Protein 8YKE (pdb70)

Sequence (154 aa):
SGSDADKYTTPETQPITTSEGKVPDPADGIKNKADLPDDGTKYTWTNPDQVAQDVKTPGSSHTETITVTYPDGSKDTVTTVTVNAPAPEGQNITTDQGKLPNPADAIKNKDQMPDDGTTYTWKQEPDVSSTPGDHTGVVEVHFPDGTTYEVTVDVHVDAV

B-factor: mean 13.15, std 8.14, range [2.28, 48.19]

Radius of gyration: 21.93 Å; Cα contacts (8 Å, |Δi|>4): 368; chains: 1; bounding box: 36×26×70 Å

Secondary structure (DSSP, 8-state):
---HHHH----B--EE--TT----GGGGBTTGGGSPTT-EEEESSHHHHHHHTTSSEEEEEEEEEE-TTS-EEEEEEEEEE----B--EEEETT-PPPGGGGBTTGGGSPTT-EEEEEE---TTS-EEEEEEEEEE-TTS-EEEEEEEEEEE--

Foldseek 3Di:
DPDQQVVDDFDFEAAEDFAQDDDQQVNGTDPPVRADPPWDKAFPDVVVSNVVLNDADWDKTWIWIAHPVGDIDIDIYTYGYHDFAFDEEEDEQPDFDQQVVGTDPPVRAPPPKGKDWPATWNSNDAAKTWTWIWIAHPVGDIDIYIYIYGYDYD

Structure (mmCIF, N/CA/C/O backbone):
data_8YKE
#
_entry.id   8YKE
#
_cell.length_a   76.085
_cell.length_b   76.085
_cell.length_c   51.839
_cell.angle_alpha   90.00
_cell.angle_beta   90.00
_cell.angle_gamma   90.00
#
_symmetry.space_group_name_H-M   'P 4 21 2'
#
loop_
_entity.id
_entity.type
_entity.pdbx_description
1 polymer 'YSIRK signal domain/LPXTG anchor domain surface protein'
2 non-polymer 2-AMINO-2-HYDROXYMETHYL-PROPANE-1,3-DIOL
3 water water
#
loop_
_atom_site.group_PDB
_atom_site.id
_atom_site.type_symbol
_atom_site.label_atom_id
_atom_site.label_alt_id
_atom_site.label_comp_id
_atom_site.label_asym_id
_atom_site.label_entity_id
_atom_site.label_seq_id
_atom_site.pdbx_PDB_ins_code
_atom_site.Cartn_x
_atom_site.Cartn_y
_atom_site.Cartn_z
_atom_site.occupancy
_atom_site.B_iso_or_equiv
_atom_site.auth_seq_id
_atom_site.auth_comp_id
_atom_site.auth_asym_id
_atom_site.auth_atom_id
_atom_site.pdbx_PDB_model_num
ATOM 1 N N . SER A 1 1 ? 29.388 39.803 75.136 1.00 41.50 1512 SER A N 1
ATOM 2 C CA . SER A 1 1 ? 28.619 39.718 76.372 1.00 38.45 1512 SER A CA 1
ATOM 3 C C . SER A 1 1 ? 28.952 38.452 77.156 1.00 38.41 1512 SER A C 1
ATOM 4 O O . SER A 1 1 ? 28.434 38.229 78.252 1.00 39.40 1512 SER A O 1
ATOM 6 N N . GLY A 1 2 ? 29.831 37.630 76.592 1.00 41.79 1513 GLY A N 1
ATOM 7 C CA . GLY A 1 2 ? 30.124 36.351 77.198 1.00 32.70 1513 GLY A CA 1
ATOM 8 C C . GLY A 1 2 ? 29.029 35.323 77.054 1.00 23.84 1513 GLY A C 1
ATOM 9 O O . GLY A 1 2 ? 29.124 34.253 77.661 1.00 24.45 1513 GLY A O 1
ATOM 10 N N . SER A 1 3 ? 27.991 35.610 76.271 1.00 15.96 1514 SER A N 1
ATOM 11 C CA . SER A 1 3 ? 26.919 34.648 76.085 1.00 11.22 1514 SER A CA 1
ATOM 12 C C . SER A 1 3 ? 27.309 33.563 75.075 1.00 11.28 1514 SER A C 1
ATOM 13 O O . SER A 1 3 ? 28.249 33.703 74.282 1.00 9.92 1514 SER A O 1
ATO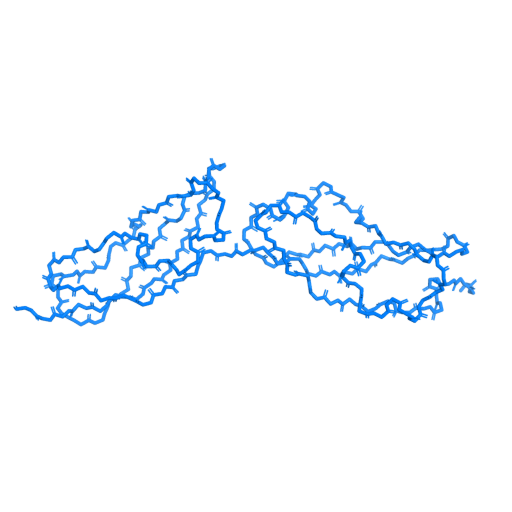M 16 N N . ASP A 1 4 ? 26.554 32.464 75.099 1.00 9.46 1515 ASP A N 1
ATOM 17 C CA . ASP A 1 4 ? 26.752 31.437 74.082 1.00 9.49 1515 ASP A CA 1
ATOM 18 C C . ASP A 1 4 ? 26.503 31.998 72.694 1.00 4.34 1515 ASP A C 1
ATOM 19 O O . ASP A 1 4 ? 27.247 31.696 71.755 1.00 7.77 1515 ASP A O 1
ATOM 24 N N . ALA A 1 5 ? 25.457 32.816 72.547 1.00 10.28 1516 ALA A N 1
ATOM 25 C CA . ALA A 1 5 ? 25.172 33.409 71.244 1.00 9.28 1516 ALA A CA 1
ATOM 26 C C . ALA A 1 5 ? 26.363 34.202 70.715 1.00 9.45 1516 ALA A C 1
ATOM 27 O O . ALA A 1 5 ? 26.601 34.219 69.504 1.00 15.67 1516 ALA A O 1
ATOM 29 N N . ASP A 1 6 ? 27.145 34.823 71.599 1.00 10.75 1517 ASP A N 1
ATOM 30 C CA . ASP A 1 6 ? 28.349 35.530 71.171 1.00 16.12 1517 ASP A CA 1
ATOM 31 C C . ASP A 1 6 ? 29.529 34.599 70.923 1.00 16.51 1517 ASP A C 1
ATOM 32 O O . ASP A 1 6 ? 30.450 34.970 70.193 1.00 22.69 1517 ASP A O 1
ATOM 37 N N . LYS A 1 7 ? 29.515 33.400 71.491 1.00 8.44 1518 LYS A N 1
ATOM 38 C CA . LYS A 1 7 ? 30.626 32.471 71.396 1.00 10.38 1518 LYS A CA 1
ATOM 39 C C . LYS A 1 7 ? 30.519 31.577 70.174 1.00 14.96 1518 LYS A C 1
ATOM 40 O O . LYS A 1 7 ? 31.526 31.285 69.529 1.00 18.04 1518 LYS A O 1
ATOM 46 N N . TYR A 1 8 ? 29.321 31.117 69.850 1.00 10.88 1519 TYR A N 1
ATOM 47 C CA . TYR A 1 8 ? 29.162 30.113 68.812 1.00 8.57 1519 TYR A CA 1
ATOM 48 C C . TYR A 1 8 ? 28.667 30.756 67.536 1.00 9.74 1519 TYR A C 1
ATOM 49 O O . TYR A 1 8 ? 28.039 31.816 67.561 1.00 10.86 1519 TYR A O 1
ATOM 58 N N . THR A 1 9 ? 28.966 30.109 66.414 1.00 11.51 1520 THR A N 1
ATOM 59 C CA A THR A 1 9 ? 28.553 30.582 65.098 0.69 15.15 1520 THR A CA 1
ATOM 60 C CA B THR A 1 9 ? 28.553 30.581 65.095 0.31 15.12 1520 THR A CA 1
ATOM 61 C C . THR A 1 9 ? 27.836 29.438 64.393 1.00 10.89 1520 THR A C 1
ATOM 62 O O . THR A 1 9 ? 28.474 28.609 63.726 1.00 11.90 1520 THR A O 1
ATOM 69 N N . PRO A 1 10 ? 26.515 29.340 64.548 1.00 14.30 1521 PRO A N 1
ATOM 70 C CA . PRO A 1 10 ? 25.753 28.354 63.771 1.00 8.01 1521 PRO A CA 1
ATOM 71 C C . PRO A 1 10 ? 25.876 28.656 62.287 1.00 10.81 1521 PRO A C 1
ATOM 72 O O . PRO A 1 10 ? 25.768 29.806 61.853 1.00 11.87 1521 PRO A O 1
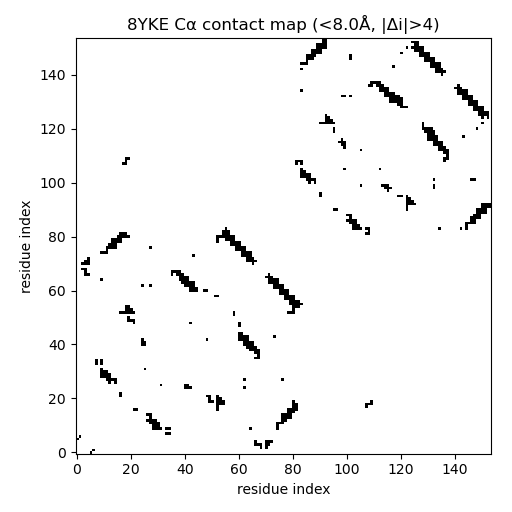ATOM 76 N N . GLU A 1 11 ? 26.135 27.618 61.514 1.00 8.69 1522 GLU A N 1
ATOM 77 C CA . GLU A 1 11 ? 26.228 27.731 60.064 1.00 7.17 1522 GLU A CA 1
ATOM 78 C C . GLU A 1 11 ? 24.983 27.092 59.489 1.00 9.25 1522 GLU A C 1
ATOM 79 O O . GLU A 1 11 ? 24.588 26.005 59.917 1.00 8.40 1522 GLU A O 1
ATOM 85 N N . THR A 1 12 ? 24.359 27.753 58.534 1.00 10.70 1523 THR A N 1
ATOM 86 C CA . THR A 1 12 ? 23.171 27.157 57.955 1.00 11.37 1523 THR A CA 1
ATOM 87 C C . THR A 1 12 ? 23.502 26.410 56.675 1.00 12.59 1523 THR A C 1
ATOM 88 O O . THR A 1 12 ? 24.557 26.590 56.059 1.00 10.33 1523 THR A O 1
ATOM 92 N N . GLN A 1 13 ? 22.553 25.587 56.262 1.00 9.23 1524 GLN A N 1
ATOM 93 C CA . GLN A 1 13 ? 22.654 24.975 54.969 1.00 12.64 1524 GLN A CA 1
ATOM 94 C C . GLN A 1 13 ? 21.246 24.894 54.405 1.00 8.13 1524 GLN A C 1
ATOM 95 O O . GLN A 1 13 ? 20.279 24.723 55.162 1.00 6.73 1524 GLN A O 1
ATOM 101 N N . PRO A 1 14 ? 21.102 25.046 53.101 1.00 9.33 1525 PRO A N 1
ATOM 102 C CA . PRO A 1 14 ? 19.770 25.039 52.493 1.00 8.74 1525 PRO A CA 1
ATOM 103 C C . PRO A 1 14 ? 18.990 23.782 52.827 1.00 10.43 1525 PRO A C 1
ATOM 104 O O . PRO A 1 14 ? 19.533 22.673 52.857 1.00 11.36 1525 PRO A O 1
ATOM 108 N N . ILE A 1 15 ? 17.698 23.964 53.071 1.00 7.13 1526 ILE A N 1
ATOM 109 C CA . ILE A 1 15 ? 16.794 22.861 53.361 1.00 5.79 1526 ILE A CA 1
ATOM 110 C C . ILE A 1 15 ? 15.975 22.608 52.115 1.00 12.56 1526 ILE A C 1
ATOM 111 O O . ILE A 1 15 ? 15.416 23.547 51.540 1.00 10.44 1526 ILE A O 1
ATOM 116 N N . THR A 1 16 ? 15.874 21.354 51.711 1.00 8.71 1527 THR A N 1
ATOM 117 C CA . THR A 1 16 ? 14.993 20.987 50.614 1.00 7.51 1527 THR A CA 1
ATOM 118 C C . THR A 1 16 ? 13.791 20.280 51.216 1.00 8.71 1527 THR A C 1
ATOM 119 O O . THR A 1 16 ? 13.951 19.292 51.937 1.00 7.70 1527 THR A O 1
ATOM 123 N N . THR A 1 17 ? 12.602 20.803 50.958 1.00 6.75 1528 THR A N 1
ATOM 124 C CA . THR A 1 17 ? 11.407 20.176 51.489 1.00 5.99 1528 THR A CA 1
ATOM 125 C C . THR A 1 17 ? 10.507 19.701 50.363 1.00 8.86 1528 THR A C 1
ATOM 126 O O . THR A 1 17 ? 10.707 20.018 49.191 1.00 7.67 1528 THR A O 1
ATOM 130 N N . SER A 1 18 ? 9.547 18.880 50.735 1.00 10.71 1529 SER A N 1
ATOM 131 C CA . SER A 1 18 ? 8.543 18.406 49.800 1.00 10.30 1529 SER A CA 1
ATOM 132 C C . SER A 1 18 ? 7.336 19.323 49.895 1.00 26.16 1529 SER A C 1
ATOM 133 O O . SER A 1 18 ? 7.242 20.170 50.788 1.00 23.47 1529 SER A O 1
ATOM 136 N N . GLU A 1 19 ? 6.400 19.135 48.965 1.00 23.92 1530 GLU A N 1
ATOM 137 C CA . GLU A 1 19 ? 5.205 19.962 48.880 1.00 32.39 1530 GLU A CA 1
ATOM 138 C C . GLU A 1 19 ? 4.576 20.167 50.260 1.00 16.65 1530 GLU A C 1
ATOM 139 O O . GLU A 1 19 ? 4.134 19.215 50.910 1.00 16.45 1530 GLU A O 1
ATOM 145 N N . GLY A 1 20 ? 4.587 21.414 50.727 1.00 20.64 1531 GLY A N 1
ATOM 146 C CA . GLY A 1 20 ? 3.794 21.812 51.864 1.00 18.75 1531 GLY A CA 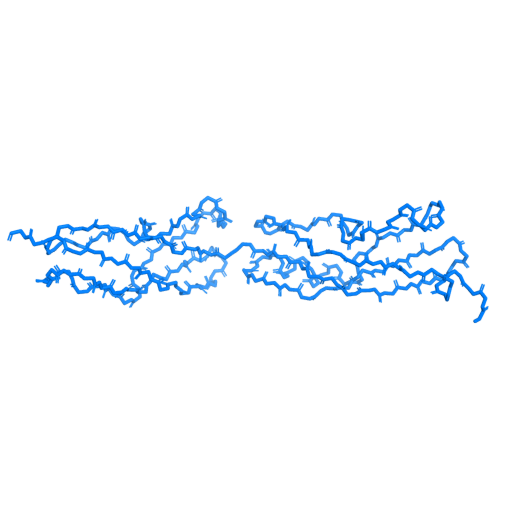1
ATOM 147 C C . GLY A 1 20 ? 4.274 21.344 53.216 1.00 9.32 1531 GLY A C 1
ATOM 148 O O . GLY A 1 20 ? 3.622 21.641 54.212 1.00 14.69 1531 GLY A O 1
ATOM 149 N N . LYS A 1 21 ? 5.408 20.662 53.305 1.00 11.20 1532 LYS A N 1
ATOM 150 C CA . LYS A 1 21 ? 5.861 20.084 54.565 1.00 10.27 1532 LYS A CA 1
ATOM 151 C C . LYS A 1 21 ? 6.946 20.955 55.204 1.00 11.75 1532 LYS A C 1
ATOM 152 O O . LYS A 1 21 ? 7.942 21.289 54.559 1.00 8.80 1532 LYS A O 1
ATOM 158 N N . VAL A 1 22 ? 6.761 21.316 56.471 1.00 9.60 1533 VAL A N 1
ATOM 159 C CA . VAL A 1 22 ? 7.791 22.058 57.205 1.00 8.65 1533 VAL A CA 1
ATOM 160 C C . VAL A 1 22 ? 8.703 21.056 57.893 1.00 8.53 1533 VAL A C 1
ATOM 161 O O . VAL A 1 22 ? 8.222 20.188 58.631 1.00 10.85 1533 VAL A O 1
ATOM 165 N N . PRO A 1 23 ? 10.004 21.145 57.689 1.00 6.55 1534 PRO A N 1
ATOM 166 C CA . PRO A 1 23 ? 10.919 20.189 58.315 1.00 7.22 1534 PRO A CA 1
ATOM 167 C C . PRO A 1 23 ? 11.352 20.641 59.699 1.00 7.37 1534 PRO A C 1
ATOM 168 O O . PRO A 1 23 ? 11.011 21.745 60.124 1.00 8.02 1534 PRO A O 1
ATOM 172 N N . ASP A 1 24 ? 12.120 19.808 60.379 1.00 6.48 1535 ASP A N 1
ATOM 173 C CA . ASP A 1 24 ? 12.792 20.193 61.611 1.00 8.15 1535 ASP A CA 1
ATOM 174 C C . ASP A 1 24 ? 13.788 21.304 61.294 1.00 5.60 1535 ASP A C 1
ATOM 175 O O . ASP A 1 24 ? 14.636 21.129 60.403 1.00 5.26 1535 ASP A O 1
ATOM 180 N N . PRO A 1 25 ? 13.697 22.458 61.951 1.00 7.26 1536 PRO A N 1
ATOM 181 C CA . PRO A 1 25 ? 14.661 23.534 61.684 1.00 4.09 1536 PRO A CA 1
ATOM 182 C C . PRO A 1 25 ? 16.087 23.128 61.958 1.00 5.24 1536 PRO A C 1
ATOM 183 O O . PRO A 1 25 ? 17.012 23.694 61.362 1.00 5.87 1536 PRO A O 1
ATOM 187 N N . ALA A 1 26 ? 16.296 22.157 62.844 1.00 3.93 1537 ALA A N 1
ATOM 188 C CA . ALA A 1 26 ? 17.642 21.632 63.066 1.00 5.33 1537 ALA A CA 1
ATOM 189 C C . ALA A 1 26 ? 18.288 21.168 61.769 1.00 6.84 1537 ALA A C 1
ATOM 190 O O . ALA A 1 26 ? 19.518 21.217 61.631 1.00 5.89 1537 ALA A O 1
ATOM 192 N N . ASP A 1 27 ? 17.474 20.731 60.811 1.00 7.54 1538 ASP A N 1
ATOM 193 C CA . ASP A 1 27 ? 17.972 20.344 59.491 1.00 5.90 1538 ASP A CA 1
ATOM 194 C C . ASP A 1 27 ? 18.668 21.489 58.781 1.00 8.62 1538 ASP A C 1
ATOM 195 O O . ASP A 1 27 ? 19.453 21.242 57.862 1.00 11.10 1538 ASP A O 1
ATOM 200 N N . GLY A 1 28 ? 18.374 22.724 59.155 1.00 7.86 1539 GLY A N 1
ATOM 201 C CA . GLY A 1 28 ? 18.970 23.874 58.526 1.00 4.27 1539 GLY A CA 1
ATOM 202 C C . GLY A 1 28 ? 20.302 24.280 59.097 1.00 5.60 1539 GLY A C 1
ATOM 203 O O . GLY A 1 28 ? 20.928 25.208 58.587 1.00 7.51 1539 GLY A O 1
ATOM 204 N N . ILE A 1 29 ? 20.750 23.621 60.158 1.00 2.28 1540 ILE A N 1
ATOM 205 C CA . ILE A 1 29 ? 21.980 23.989 60.843 1.00 3.41 1540 ILE A CA 1
ATOM 206 C C . ILE A 1 29 ? 23.019 22.947 60.483 1.00 7.34 1540 ILE A C 1
ATOM 207 O O . ILE A 1 29 ? 22.865 21.766 60.822 1.00 4.77 1540 ILE A O 1
ATOM 212 N N . LYS A 1 30 ? 24.097 23.405 59.843 1.00 4.04 1541 LYS A N 1
ATOM 213 C CA . LYS A 1 30 ? 25.135 22.513 59.352 1.00 6.23 1541 LYS A CA 1
ATOM 214 C C . LYS A 1 30 ? 26.009 21.986 60.484 1.00 7.06 1541 LYS A C 1
ATOM 215 O O . LYS A 1 30 ? 26.418 20.828 60.453 1.00 9.25 1541 LYS A O 1
ATOM 221 N N . ASN A 1 31 ? 26.303 22.817 61.493 1.00 8.53 1542 ASN A N 1
ATOM 222 C CA . ASN A 1 31 ? 27.305 22.465 62.494 1.00 7.61 1542 ASN A CA 1
ATOM 223 C C . ASN A 1 31 ? 26.720 22.288 63.894 1.00 5.10 1542 ASN A C 1
ATOM 224 O O . ASN A 1 31 ? 27.291 22.785 64.868 1.00 8.26 1542 ASN A O 1
ATOM 229 N N . LYS A 1 32 ? 25.599 21.564 64.014 1.00 4.51 1543 LYS A N 1
ATOM 230 C CA . LYS A 1 32 ? 24.995 21.368 65.332 1.00 7.07 1543 LYS A CA 1
ATOM 231 C C . LYS A 1 32 ? 25.985 20.772 66.322 1.00 6.94 1543 LYS A C 1
ATOM 232 O O . LYS A 1 32 ? 25.960 21.111 67.509 1.00 5.16 1543 LYS A O 1
ATOM 238 N N . ALA A 1 33 ? 26.860 19.882 65.863 1.00 10.51 1544 ALA A N 1
ATOM 239 C CA . ALA A 1 33 ? 27.790 19.261 66.801 1.00 8.06 1544 ALA A CA 1
ATOM 240 C C . ALA A 1 33 ? 28.751 20.276 67.399 1.00 7.18 1544 ALA A C 1
ATOM 241 O O . ALA A 1 33 ? 29.360 19.994 68.429 1.00 6.59 1544 ALA A O 1
ATOM 243 N N . ASP A 1 34 ? 28.892 21.452 66.779 1.00 6.52 1545 ASP A N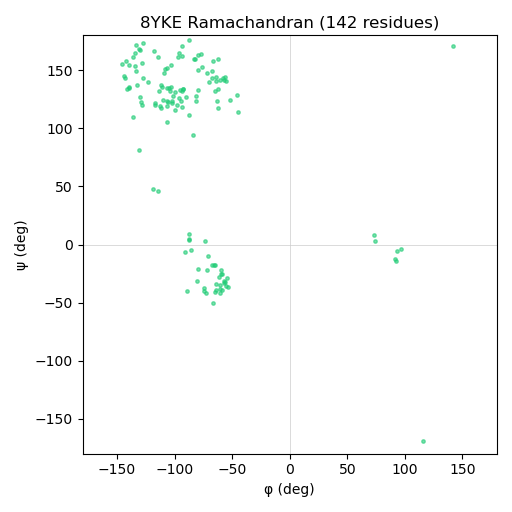 1
ATOM 244 C CA . ASP A 1 34 ? 29.724 22.506 67.337 1.00 10.49 1545 ASP A CA 1
ATOM 245 C C . ASP A 1 34 ? 29.104 23.138 68.565 1.00 9.84 1545 ASP A C 1
ATOM 246 O O . ASP A 1 34 ? 29.817 23.772 69.350 1.00 8.15 1545 ASP A O 1
ATOM 251 N N . LEU A 1 35 ? 27.803 23.029 68.715 1.00 3.99 1546 LEU A N 1
ATOM 252 C CA . LEU A 1 35 ? 27.091 23.856 69.670 1.00 6.86 1546 LEU A CA 1
ATOM 253 C C . LEU A 1 35 ? 26.878 23.110 70.971 1.00 8.36 1546 LEU A C 1
ATOM 254 O O . LEU A 1 35 ? 26.972 21.881 71.017 1.00 9.39 1546 LEU A O 1
ATOM 259 N N . PRO A 1 36 ? 26.590 23.825 72.062 1.00 5.33 1547 PRO A N 1
ATOM 260 C CA . PRO A 1 36 ? 26.443 23.148 73.354 1.00 6.37 1547 PRO A CA 1
ATOM 261 C C . PRO A 1 36 ? 25.394 22.055 73.304 1.00 6.40 1547 PRO A C 1
ATOM 262 O O . PRO A 1 36 ? 24.435 22.107 72.527 1.00 5.88 1547 PRO A O 1
ATOM 266 N N A ASP A 1 37 ? 25.593 21.043 74.140 0.53 7.14 1548 ASP A N 1
ATOM 267 N N B ASP A 1 37 ? 25.596 21.045 74.138 0.47 7.13 1548 ASP A N 1
ATOM 268 C CA A ASP A 1 37 ? 24.578 20.013 74.299 0.53 6.28 1548 ASP A CA 1
ATOM 269 C CA B ASP A 1 37 ? 24.589 20.011 74.297 0.47 6.35 1548 ASP A CA 1
ATOM 270 C C A ASP A 1 37 ? 23.257 20.645 74.718 0.53 8.51 1548 ASP A C 1
ATOM 271 C C B ASP A 1 37 ? 23.263 20.633 74.727 0.47 8.46 1548 ASP A C 1
ATOM 272 O O A ASP A 1 37 ? 23.222 21.582 75.519 0.53 5.98 1548 ASP A O 1
ATOM 273 O O B ASP A 1 37 ? 23.227 21.558 75.542 0.47 6.07 1548 ASP A O 1
ATOM 282 N N . GLY A 1 38 ? 22.169 20.137 74.152 1.00 5.81 1549 GLY A N 1
ATOM 283 C CA . GLY A 1 38 ? 20.857 20.655 74.465 1.00 7.02 1549 GLY A CA 1
ATOM 284 C C . GLY A 1 38 ? 20.531 21.985 73.829 1.00 5.99 1549 GLY A C 1
ATOM 285 O O . GLY A 1 38 ? 19.523 22.600 74.194 1.00 8.36 1549 GLY A O 1
ATOM 286 N N . THR A 1 39 ? 21.356 22.455 72.901 1.00 7.14 1550 THR A N 1
ATOM 287 C CA . THR A 1 39 ? 20.963 23.599 72.095 1.00 7.29 1550 THR A CA 1
ATOM 288 C C . THR A 1 39 ? 19.651 23.292 71.371 1.00 5.19 1550 THR A C 1
ATOM 289 O O . THR A 1 39 ? 19.418 22.161 70.931 1.00 5.96 1550 THR A O 1
ATOM 293 N N . LYS A 1 40 ? 18.783 24.295 71.272 1.00 4.96 1551 LYS A N 1
ATOM 294 C CA . LYS A 1 40 ? 17.464 24.152 70.664 1.00 3.44 1551 LYS A CA 1
ATOM 295 C C . LYS A 1 40 ? 17.393 24.864 69.314 1.00 4.71 1551 LYS A C 1
ATOM 296 O O . LYS A 1 40 ? 18.062 25.876 69.091 1.00 7.05 1551 LYS A O 1
ATOM 302 N N . TYR A 1 41 ? 16.545 24.343 68.425 1.00 3.63 1552 TYR A N 1
ATOM 303 C CA . TYR A 1 41 ? 16.362 24.892 67.084 1.00 4.23 1552 TYR A CA 1
ATOM 304 C C . TYR A 1 41 ? 14.874 25.054 66.854 1.00 2.71 1552 TYR A C 1
ATOM 305 O O . TYR A 1 41 ? 14.128 24.084 67.006 1.00 6.04 1552 TYR A O 1
ATOM 314 N N . THR A 1 42 ? 14.469 26.259 66.463 1.00 2.29 1553 THR A N 1
ATOM 315 C CA . THR A 1 42 ? 13.072 26.655 66.369 1.00 3.80 1553 THR A CA 1
ATOM 316 C C . THR A 1 42 ? 12.897 27.481 65.109 1.00 7.40 1553 THR A C 1
ATOM 317 O O . THR A 1 42 ? 13.696 28.385 64.853 1.00 7.93 1553 THR A O 1
ATOM 321 N N . TRP A 1 43 ? 11.854 27.200 64.337 1.00 7.30 1554 TRP A N 1
ATOM 322 C CA . TRP A 1 43 ? 11.446 28.171 63.332 1.00 6.27 1554 TRP A CA 1
ATOM 323 C C . TRP A 1 43 ? 11.011 29.473 64.001 1.00 10.64 1554 TRP A C 1
ATOM 324 O O . TRP A 1 43 ? 10.040 29.502 64.764 1.00 8.56 1554 TRP A O 1
ATOM 335 N N . THR A 1 44 ? 11.733 30.550 63.699 1.00 8.08 1555 THR A N 1
ATOM 336 C CA . THR A 1 44 ? 11.451 31.840 64.321 1.00 7.47 1555 THR A CA 1
ATOM 337 C C . THR A 1 44 ? 10.045 32.315 63.998 1.00 13.59 1555 THR A C 1
ATOM 338 O O . THR A 1 44 ? 9.392 32.964 64.824 1.00 12.52 1555 THR A O 1
ATOM 342 N N . ASN A 1 45 ? 9.568 32.012 62.801 1.00 12.61 1556 ASN A N 1
ATOM 343 C CA . ASN A 1 45 ? 8.261 32.464 62.336 1.00 13.75 1556 ASN A CA 1
ATOM 344 C C . ASN A 1 45 ? 7.517 31.271 61.772 1.00 11.49 1556 ASN A C 1
ATOM 345 O O . ASN A 1 45 ? 7.447 31.083 60.545 1.00 11.93 1556 ASN A O 1
ATOM 350 N N . PRO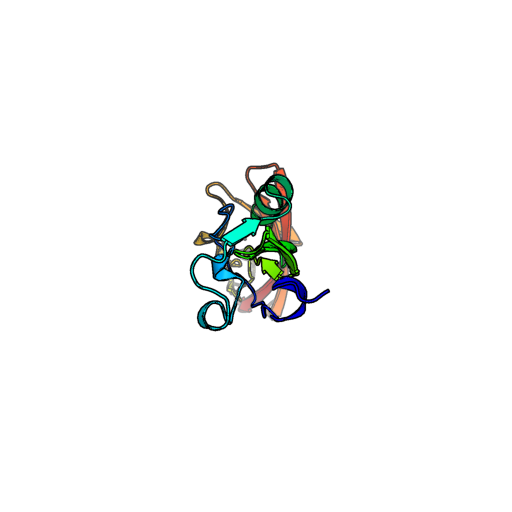 A 1 46 ? 6.912 30.470 62.640 1.00 8.54 1557 PRO A N 1
ATOM 351 C CA . PRO A 1 46 ? 6.323 29.202 62.188 1.00 8.84 1557 PRO A CA 1
ATOM 352 C C . PRO A 1 46 ? 5.262 29.386 61.120 1.00 12.17 1557 PRO A C 1
ATOM 353 O O . PRO A 1 46 ? 5.203 28.593 60.178 1.00 11.33 1557 PRO A O 1
ATOM 357 N N . ASP A 1 47 ? 4.430 30.422 61.241 1.00 14.25 1558 ASP A N 1
ATOM 358 C CA . ASP A 1 47 ? 3.382 30.659 60.248 1.00 18.20 1558 ASP A CA 1
ATOM 359 C C . ASP A 1 47 ? 3.975 30.964 58.882 1.00 11.62 1558 ASP A C 1
ATOM 360 O O . ASP A 1 47 ? 3.469 30.493 57.851 1.00 13.48 1558 ASP A O 1
ATOM 365 N N . GLN A 1 48 ? 5.070 31.723 58.852 1.00 12.28 1559 GLN A N 1
ATOM 366 C CA . GLN A 1 48 ? 5.675 32.087 57.582 1.00 11.38 1559 GLN A CA 1
ATOM 367 C C . GLN A 1 48 ? 6.251 30.877 56.872 1.00 11.75 1559 GLN A C 1
ATOM 368 O O . GLN A 1 48 ? 6.012 30.678 55.675 1.00 10.71 1559 GLN A O 1
ATOM 374 N N . VAL A 1 49 ? 7.059 30.084 57.577 1.00 12.54 1560 VAL A N 1
ATOM 375 C CA . VAL A 1 49 ? 7.645 28.916 56.934 1.00 6.69 1560 VAL A CA 1
ATOM 376 C C . VAL A 1 49 ? 6.554 27.937 56.526 1.00 8.84 1560 VAL A C 1
ATOM 377 O O . VAL A 1 49 ? 6.651 27.280 55.483 1.00 7.71 1560 VAL A O 1
ATOM 381 N N . ALA A 1 50 ? 5.484 27.848 57.307 1.00 7.96 1561 ALA A N 1
ATOM 382 C CA . ALA A 1 50 ? 4.405 26.941 56.939 1.00 5.10 1561 ALA A CA 1
ATOM 383 C C . ALA A 1 50 ? 3.753 27.385 55.640 1.00 10.36 1561 ALA A C 1
ATOM 384 O O . ALA A 1 50 ? 3.446 26.555 54.778 1.00 7.26 1561 ALA A O 1
ATOM 386 N N . GLN A 1 51 ? 3.560 28.693 55.469 1.00 8.05 1562 GLN A N 1
ATOM 387 C CA . GLN A 1 51 ? 2.956 29.163 54.225 1.00 8.24 1562 GLN A CA 1
ATOM 388 C C . GLN A 1 51 ? 3.948 29.096 53.083 1.00 11.64 1562 GLN A C 1
ATOM 389 O O . GLN A 1 51 ? 3.586 28.708 51.970 1.00 9.43 1562 GLN A O 1
ATOM 395 N N . ASP A 1 52 ? 5.209 29.448 53.345 1.00 9.26 1563 ASP A N 1
ATOM 396 C CA . ASP A 1 52 ? 6.198 29.475 52.269 1.00 10.35 1563 ASP A CA 1
ATOM 397 C C . ASP A 1 52 ? 6.372 28.107 51.625 1.00 9.27 1563 ASP A C 1
ATOM 398 O O . ASP A 1 52 ? 6.476 28.007 50.401 1.00 7.12 1563 ASP A O 1
ATOM 403 N N . VAL A 1 53 ? 6.345 27.032 52.416 1.00 7.44 1564 VAL A N 1
ATOM 404 C CA . VAL A 1 53 ? 6.603 25.723 51.828 1.00 9.22 1564 VAL A CA 1
ATOM 405 C C . VAL A 1 53 ? 5.465 25.245 50.940 1.00 8.31 1564 VAL A C 1
ATOM 406 O O . VAL A 1 53 ? 5.626 24.240 50.240 1.00 9.33 1564 VAL A O 1
ATOM 410 N N . LYS A 1 54 ? 4.329 25.934 50.949 1.00 7.30 1565 LYS A N 1
ATOM 411 C CA . LYS A 1 54 ? 3.199 25.587 50.100 1.00 9.46 1565 LYS A CA 1
ATOM 412 C C . LYS A 1 54 ? 3.289 26.239 48.735 1.00 9.99 1565 LYS A C 1
ATOM 413 O O . LYS A 1 54 ? 2.310 26.203 47.973 1.00 12.78 1565 LYS A O 1
ATOM 419 N N . THR A 1 55 ? 4.422 26.856 48.415 1.00 8.36 1566 THR A N 1
ATOM 420 C CA . THR A 1 55 ? 4.570 27.443 47.086 1.00 10.81 1566 THR A CA 1
ATOM 421 C C . THR A 1 55 ? 6.000 27.264 46.583 1.00 8.14 1566 THR A C 1
ATOM 422 O O . THR A 1 55 ? 6.949 27.348 47.365 1.00 5.59 1566 THR A O 1
ATOM 426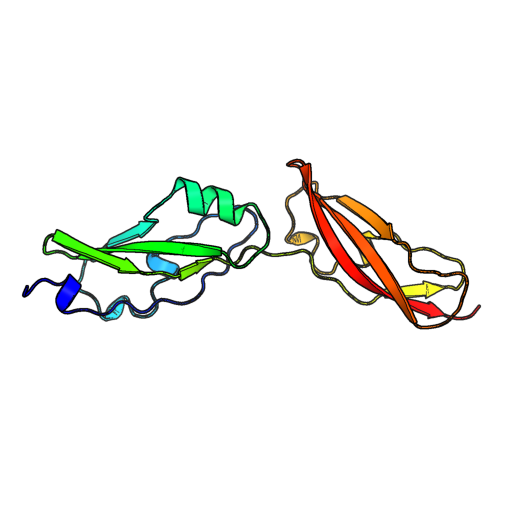 N N . PRO A 1 56 ? 6.178 27.013 45.282 1.00 7.74 1567 PRO A N 1
ATOM 427 C CA . PRO A 1 56 ? 7.515 26.746 44.747 1.00 6.51 1567 PRO A CA 1
ATOM 428 C C . PRO A 1 56 ? 8.467 27.889 45.010 1.00 6.96 1567 PRO A C 1
ATOM 429 O O . PRO A 1 56 ? 8.093 29.053 44.940 1.00 5.64 1567 PRO A O 1
ATOM 433 N N . GLY A 1 57 ? 9.712 27.541 45.278 1.00 7.90 1568 GLY A N 1
ATOM 434 C CA . GLY A 1 57 ? 10.703 28.578 45.383 1.00 6.20 1568 GLY A CA 1
ATOM 435 C C . GLY A 1 57 ? 11.704 28.305 46.467 1.00 8.05 1568 GLY A C 1
ATOM 436 O O . GLY A 1 57 ? 11.567 27.372 47.260 1.00 4.91 1568 GLY A O 1
ATOM 437 N N . SER A 1 58 ? 12.729 29.134 46.476 1.00 7.14 1569 SER A N 1
ATOM 438 C CA A SER A 1 58 ? 13.770 29.105 47.501 0.50 8.53 1569 SER A CA 1
ATOM 439 C CA B SER A 1 58 ? 13.778 29.109 47.480 0.50 8.54 1569 SER A CA 1
ATOM 440 C C . SER A 1 58 ? 13.476 30.249 48.453 1.00 9.67 1569 SER A C 1
ATOM 441 O O . SER A 1 58 ? 13.711 31.416 48.135 1.00 9.66 1569 SER A O 1
ATOM 446 N N . HIS A 1 59 ? 12.949 29.912 49.622 1.00 8.31 1570 HIS A N 1
ATOM 447 C CA . HIS A 1 59 ? 12.398 30.905 50.535 1.00 10.36 1570 HIS A CA 1
ATOM 448 C C . HIS A 1 59 ? 13.331 31.160 51.699 1.00 8.19 1570 HIS A C 1
ATOM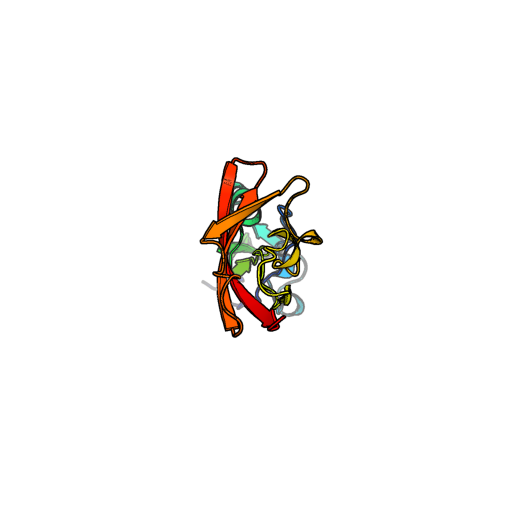 449 O O . HIS A 1 59 ? 13.826 30.223 52.326 1.00 8.86 1570 HIS A O 1
ATOM 456 N N . THR A 1 60 ? 13.516 32.431 52.006 1.00 11.23 1571 THR A N 1
ATOM 457 C CA . THR A 1 60 ? 14.374 32.838 53.108 1.00 11.08 1571 THR A CA 1
ATOM 458 C C . THR A 1 60 ? 13.600 32.723 54.413 1.00 6.11 1571 THR A C 1
ATOM 459 O O . THR A 1 60 ? 12.506 33.282 54.551 1.00 7.86 1571 THR A O 1
ATOM 463 N N . GLU A 1 61 ? 14.135 31.947 55.350 1.00 6.97 1572 GLU A N 1
ATOM 464 C CA . GLU A 1 61 ? 13.485 31.735 56.631 1.00 5.67 1572 GLU A CA 1
ATOM 465 C C . GLU A 1 61 ? 14.523 31.981 57.703 1.00 4.36 1572 GLU A C 1
ATOM 466 O O . GLU A 1 61 ? 15.713 32.100 57.416 1.00 8.76 1572 GLU A O 1
ATOM 472 N N . THR A 1 62 ? 14.059 32.093 58.940 1.00 7.14 1573 THR A N 1
ATOM 473 C CA . THR A 1 62 ? 14.960 32.279 60.062 1.00 8.00 1573 THR A CA 1
ATOM 474 C C . THR A 1 62 ? 14.746 31.171 61.073 1.00 2.61 1573 THR A C 1
ATOM 475 O O . THR A 1 62 ? 13.617 30.747 61.329 1.00 7.39 1573 THR A O 1
ATOM 479 N N . ILE A 1 63 ? 15.859 30.695 61.613 1.00 6.99 1574 ILE A N 1
ATOM 480 C CA . ILE A 1 63 ? 15.877 29.701 62.675 1.00 5.04 1574 ILE A CA 1
ATOM 481 C C . ILE A 1 63 ? 16.437 30.363 63.919 1.00 7.06 1574 ILE A C 1
ATOM 482 O O . ILE A 1 63 ? 17.490 31.001 63.862 1.00 7.10 1574 ILE A O 1
ATOM 487 N N . THR A 1 64 ? 15.758 30.169 65.044 1.00 4.92 1575 THR A N 1
ATOM 488 C CA . THR A 1 64 ? 16.261 30.629 66.335 1.00 3.47 1575 THR A CA 1
ATOM 489 C C . THR A 1 64 ? 17.013 29.498 67.012 1.00 7.83 1575 THR A C 1
ATOM 490 O O . THR A 1 64 ? 16.463 28.411 67.220 1.00 6.15 1575 THR A O 1
ATOM 494 N N . VAL A 1 65 ? 18.269 29.759 67.341 1.00 6.94 1576 VAL A N 1
ATOM 495 C CA . VAL A 1 65 ? 19.115 28.813 68.055 1.00 2.52 1576 VAL A CA 1
ATOM 496 C C . VAL A 1 65 ? 19.100 29.243 69.514 1.00 5.75 1576 VAL A C 1
ATOM 497 O O . VAL A 1 65 ? 19.536 30.355 69.830 1.00 4.73 1576 VAL A O 1
ATOM 501 N N . THR A 1 66 ? 18.553 28.399 70.396 1.00 5.55 1577 THR A N 1
ATOM 502 C CA . THR A 1 66 ? 18.503 28.708 71.826 1.00 6.49 1577 THR A CA 1
ATOM 503 C C . THR A 1 66 ? 19.594 27.927 72.534 1.00 5.91 1577 THR A C 1
ATOM 504 O O . THR A 1 66 ? 19.592 26.692 72.516 1.00 5.83 1577 THR A O 1
ATOM 508 N N . TYR A 1 67 ? 20.449 28.628 73.187 1.00 5.14 1578 TYR A N 1
ATOM 509 C CA . TYR A 1 67 ? 21.573 28.059 73.901 1.00 6.59 1578 TYR A CA 1
ATOM 510 C C . TYR A 1 67 ? 21.220 27.815 75.352 1.00 6.12 1578 TYR A C 1
ATOM 511 O O . TYR A 1 67 ? 20.276 28.399 75.871 1.00 5.94 1578 TYR A O 1
ATOM 520 N N . PRO A 1 68 ? 21.996 26.972 76.032 1.00 4.65 1579 PRO A N 1
ATOM 521 C CA . PRO A 1 68 ? 21.657 26.617 77.411 1.00 5.37 1579 PRO A CA 1
ATOM 522 C C . PRO A 1 68 ? 21.785 27.768 78.372 1.00 8.37 1579 PRO A C 1
ATOM 523 O O . PRO A 1 68 ? 21.192 27.711 79.456 1.00 8.12 1579 PRO A O 1
ATOM 527 N N . ASP A 1 69 ? 22.497 28.833 78.009 1.00 5.10 1580 ASP A N 1
ATOM 528 C CA . ASP A 1 69 ? 22.599 29.965 78.922 1.00 6.46 1580 ASP A CA 1
ATOM 529 C C . ASP A 1 69 ? 21.463 30.958 78.756 1.00 9.52 1580 ASP A C 1
ATOM 530 O O . ASP A 1 69 ? 21.464 31.994 79.429 1.00 11.06 1580 ASP A O 1
ATOM 535 N N . GLY A 1 70 ? 20.490 30.661 77.900 1.00 6.69 1581 GLY A N 1
ATOM 536 C CA . GLY A 1 70 ? 19.369 31.552 77.694 1.00 9.15 1581 GLY A CA 1
ATOM 537 C C . GLY A 1 70 ? 19.553 32.563 76.584 1.00 12.65 1581 GLY A C 1
ATOM 538 O O . GLY A 1 70 ? 18.568 33.194 76.178 1.00 11.68 1581 GLY A O 1
ATOM 539 N N . SER A 1 71 ? 20.771 32.727 76.064 1.00 7.82 1582 SER A N 1
ATOM 540 C CA . SER A 1 71 ? 20.962 33.549 74.880 1.00 11.35 1582 SER A CA 1
ATOM 541 C C . SER A 1 71 ? 20.519 32.796 73.631 1.00 8.35 1582 SER A C 1
ATOM 542 O O . SER A 1 71 ? 20.347 31.569 73.623 1.00 6.56 1582 SER A O 1
ATOM 545 N N . LYS A 1 72 ? 20.334 33.552 72.553 1.00 6.83 1583 LYS A N 1
ATOM 546 C CA . LYS A 1 72 ? 19.793 32.969 71.340 1.00 6.82 1583 LYS A CA 1
ATOM 547 C C . LYS A 1 72 ? 20.422 33.657 70.151 1.00 10.46 1583 LYS A C 1
ATOM 548 O O . LYS A 1 72 ? 20.865 34.801 70.236 1.00 8.86 1583 LYS A O 1
ATOM 554 N N . ASP A 1 73 ? 20.452 32.946 69.036 1.00 7.54 1584 ASP A N 1
ATOM 555 C CA . ASP A 1 73 ? 20.921 33.515 67.792 1.00 7.83 1584 ASP A CA 1
ATOM 556 C C . ASP A 1 73 ? 19.904 33.150 66.730 1.00 7.87 1584 ASP A C 1
ATOM 557 O O . ASP A 1 73 ? 19.429 32.015 66.688 1.00 7.88 1584 ASP A O 1
ATOM 562 N N . THR A 1 74 ? 19.574 34.092 65.876 1.00 13.29 1585 THR A N 1
ATOM 563 C CA . THR A 1 74 ? 18.598 33.836 64.832 1.00 15.06 1585 THR A CA 1
ATOM 564 C C . THR A 1 74 ? 19.353 33.888 63.517 1.00 15.83 1585 THR A C 1
ATOM 565 O O . THR A 1 74 ? 19.994 34.895 63.210 1.00 18.62 1585 THR A O 1
ATOM 569 N N . VAL A 1 75 ? 19.350 32.775 62.783 1.00 8.41 1586 VAL A N 1
ATOM 570 C CA . VAL A 1 75 ? 20.130 32.667 61.563 1.00 15.62 1586 VAL A CA 1
ATOM 571 C C . VAL A 1 75 ? 19.175 32.530 60.392 1.00 15.28 1586 VAL A C 1
ATOM 572 O O . VAL A 1 75 ? 17.999 32.199 60.547 1.00 12.65 1586 VAL A O 1
ATOM 576 N N . THR A 1 76 ? 19.696 32.802 59.206 1.00 10.03 1587 THR A N 1
ATOM 577 C CA A THR A 1 76 ? 18.907 32.787 57.983 0.20 10.57 1587 THR A CA 1
ATOM 578 C CA B THR A 1 76 ? 18.908 32.787 57.982 0.80 10.48 1587 THR A CA 1
ATOM 579 C C . THR A 1 76 ? 19.220 31.533 57.187 1.00 12.77 1587 THR A C 1
ATOM 580 O O . THR A 1 76 ? 20.386 31.171 57.022 1.00 11.98 1587 THR A O 1
ATOM 587 N N . VAL A 1 77 ? 18.176 30.888 56.688 1.00 7.95 1588 VAL A N 1
ATOM 588 C CA . VAL A 1 77 ? 18.315 29.658 55.940 1.00 5.53 1588 VAL A CA 1
ATOM 589 C C . VAL A 1 77 ? 17.340 29.727 54.780 1.00 6.51 1588 VAL A C 1
ATOM 590 O O . VAL A 1 77 ? 16.337 30.455 54.811 1.00 5.41 1588 VAL A O 1
ATOM 594 N N . THR A 1 78 ? 17.674 28.994 53.734 1.00 6.95 1589 THR A N 1
ATOM 595 C CA . THR A 1 78 ? 16.822 28.826 52.577 1.00 6.72 1589 THR A CA 1
ATOM 596 C C . THR A 1 78 ? 16.024 27.545 52.741 1.00 5.77 1589 THR A C 1
ATOM 597 O O . THR A 1 78 ? 16.588 26.505 53.078 1.00 11.42 1589 THR A O 1
ATOM 601 N N . VAL A 1 79 ? 14.724 27.614 52.494 1.00 7.66 1590 VAL A N 1
ATOM 602 C CA . VAL A 1 79 ? 13.877 26.432 52.452 1.00 4.17 1590 VAL A CA 1
ATOM 603 C C . VAL A 1 79 ? 13.324 26.318 51.032 1.00 2.83 1590 VAL A C 1
ATOM 604 O O . VAL A 1 79 ? 12.675 27.245 50.541 1.00 6.50 1590 VAL A O 1
ATOM 608 N N . ASN A 1 80 ? 13.628 25.212 50.367 1.00 5.63 1591 ASN A N 1
ATOM 609 C CA . ASN A 1 80 ? 13.329 25.034 48.951 1.00 7.49 1591 ASN A CA 1
ATOM 610 C C . ASN A 1 80 ? 12.107 24.144 48.841 1.00 9.19 1591 ASN A C 1
ATOM 611 O O . ASN A 1 80 ? 12.112 23.014 49.335 1.00 10.43 1591 ASN A O 1
ATOM 616 N N . ALA A 1 81 ? 11.095 24.639 48.182 1.00 7.66 1592 ALA A N 1
ATOM 617 C CA . ALA A 1 81 ? 9.899 23.905 47.842 1.00 7.86 1592 ALA A CA 1
ATOM 618 C C . ALA A 1 81 ? 9.881 23.698 46.342 1.00 7.98 1592 ALA A C 1
ATOM 619 O O . ALA A 1 81 ? 10.202 24.625 45.585 1.00 6.44 1592 ALA A O 1
ATOM 621 N N . PRO A 1 82 ? 9.558 22.493 45.881 1.00 11.15 1593 PRO A N 1
ATOM 622 C CA . PRO A 1 82 ? 9.753 22.174 44.464 1.00 7.96 1593 PRO A CA 1
ATOM 623 C C . PRO A 1 82 ? 8.886 23.021 43.540 1.00 7.42 1593 PRO A C 1
ATOM 624 O O . PRO A 1 82 ? 7.753 23.386 43.861 1.00 11.21 1593 PRO A O 1
ATOM 628 N N . ALA A 1 83 ? 9.436 23.347 42.426 1.00 10.26 1594 ALA A N 1
ATOM 629 C CA . ALA A 1 83 ? 8.721 24.013 41.359 1.00 4.74 1594 ALA A CA 1
ATOM 630 C C . ALA A 1 83 ? 8.466 23.022 40.243 1.00 5.08 1594 ALA A C 1
ATOM 631 O O . ALA A 1 83 ? 9.208 22.060 40.099 1.00 5.00 1594 ALA A O 1
ATOM 633 N N . PRO A 1 84 ? 7.400 23.191 39.468 1.00 3.98 1595 PRO A N 1
ATOM 634 C CA . PRO A 1 84 ? 7.219 22.322 38.310 1.00 7.87 1595 PRO A CA 1
ATOM 635 C C . PRO A 1 84 ? 8.346 22.578 37.332 1.00 7.24 1595 PRO A C 1
ATOM 636 O O . PRO A 1 84 ? 8.674 23.726 37.024 1.00 11.04 1595 PRO A O 1
ATOM 640 N N . GLU A 1 85 ? 8.954 21.498 36.869 1.00 8.40 1596 GLU A N 1
ATOM 641 C CA . GLU A 1 85 ? 10.118 21.565 35.999 1.00 12.92 1596 GLU A CA 1
ATOM 642 C C . GLU A 1 85 ? 9.740 21.060 34.617 1.00 9.57 1596 GLU A C 1
ATOM 643 O O . GLU A 1 85 ? 9.063 20.037 34.485 1.00 7.62 1596 GLU A O 1
ATOM 649 N N . GLY A 1 86 ? 10.206 21.751 33.592 1.00 9.90 1597 GLY A N 1
ATOM 650 C CA . GLY A 1 86 ? 9.935 21.313 32.252 1.00 6.99 1597 GLY A CA 1
ATOM 651 C C . GLY A 1 86 ? 10.792 20.124 31.862 1.00 11.99 1597 GLY A C 1
ATOM 652 O O . GLY A 1 86 ? 11.891 19.912 32.378 1.00 11.87 1597 GLY A O 1
ATOM 653 N N . GLN A 1 87 ? 10.267 19.325 30.945 1.00 11.87 1598 GLN A N 1
ATOM 654 C CA . GLN A 1 87 ? 11.103 18.346 30.277 1.00 17.27 1598 GLN A CA 1
ATOM 655 C C . GLN A 1 87 ? 10.830 18.408 28.792 1.00 12.19 1598 GLN A C 1
ATOM 656 O O . GLN A 1 87 ? 9.723 18.729 28.360 1.00 12.17 1598 GLN A O 1
ATOM 662 N N . ASN A 1 88 ? 11.863 18.093 28.024 1.00 9.07 1599 ASN A N 1
ATOM 663 C CA . ASN A 1 88 ? 11.732 18.132 26.581 1.00 10.38 1599 ASN A CA 1
ATOM 664 C C . ASN A 1 88 ? 10.827 17.004 26.138 1.00 8.83 1599 ASN A C 1
ATOM 665 O O . ASN A 1 88 ? 10.906 15.886 26.655 1.00 10.85 1599 ASN A O 1
ATOM 670 N N . ILE A 1 89 ? 9.961 17.294 25.171 1.00 7.51 1600 ILE A N 1
ATOM 671 C CA . ILE A 1 89 ? 9.110 16.275 24.591 1.00 7.80 1600 ILE A CA 1
ATOM 672 C C . ILE A 1 89 ? 9.132 16.414 23.076 1.00 7.07 1600 ILE A C 1
ATOM 673 O O . ILE A 1 89 ? 9.571 17.422 22.514 1.00 6.02 1600 ILE A O 1
ATOM 678 N N . THR A 1 90 ? 8.665 15.366 22.434 1.00 6.14 1601 THR A N 1
ATOM 679 C CA . THR A 1 90 ? 8.614 15.268 20.987 1.00 6.48 1601 THR A CA 1
ATOM 680 C C . THR A 1 90 ? 7.201 14.889 20.587 1.00 8.61 1601 THR A C 1
ATOM 681 O O . THR A 1 90 ? 6.532 14.116 21.278 1.00 8.25 1601 THR A O 1
ATOM 685 N N . THR A 1 91 ? 6.746 15.451 19.477 1.00 8.94 1602 THR A N 1
ATOM 686 C CA . THR A 1 91 ? 5.421 15.140 18.971 1.00 5.97 1602 THR A CA 1
ATOM 687 C C . THR A 1 91 ? 5.466 15.083 17.448 1.00 8.61 1602 THR A C 1
ATOM 688 O O . THR A 1 91 ? 6.352 15.652 16.813 1.00 9.42 1602 THR A O 1
ATOM 692 N N . ASP A 1 92 ? 4.493 14.392 16.865 1.00 5.20 1603 ASP A N 1
ATOM 693 C CA . ASP A 1 92 ? 4.367 14.395 15.411 1.00 8.31 1603 ASP A CA 1
ATOM 694 C C . ASP A 1 92 ? 3.861 15.748 14.935 1.00 9.85 1603 ASP A C 1
ATOM 695 O O . ASP A 1 92 ? 3.083 16.413 15.619 1.00 8.14 1603 ASP A O 1
ATOM 700 N N . GLN A 1 93 ? 4.304 16.150 13.745 1.00 5.19 1604 GLN A N 1
ATOM 701 C CA . GLN A 1 93 ? 3.737 17.327 13.107 1.00 8.81 1604 GLN A CA 1
ATOM 702 C C . GLN A 1 93 ? 2.223 17.299 13.181 1.00 5.80 1604 GLN A C 1
ATOM 703 O O . GLN A 1 93 ? 1.590 16.306 12.806 1.00 10.53 1604 GLN A O 1
ATOM 709 N N . GLY A 1 94 ? 1.648 18.400 13.662 1.00 5.50 1605 GLY A N 1
ATOM 710 C CA . GLY A 1 94 ? 0.214 18.539 13.752 1.00 11.08 1605 GLY A CA 1
ATOM 711 C C . GLY A 1 94 ? -0.390 18.105 15.076 1.00 7.48 1605 GLY A C 1
ATOM 712 O O . GLY A 1 94 ? -1.546 18.429 15.334 1.00 11.20 1605 GLY A O 1
ATOM 713 N N . LYS A 1 95 ? 0.349 17.387 15.923 1.00 5.24 1606 LYS A N 1
ATOM 714 C CA . LYS A 1 95 ? -0.222 16.820 17.137 1.00 9.29 1606 LYS A CA 1
ATOM 715 C C . LYS A 1 95 ? 0.266 17.610 18.336 1.00 9.49 1606 LYS A C 1
ATOM 716 O O . LYS A 1 95 ? 1.475 17.736 18.554 1.00 7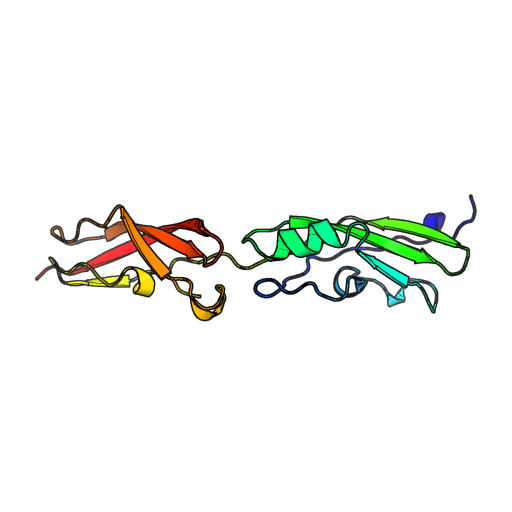.37 1606 LYS A O 1
ATOM 722 N N . LEU A 1 96 ? -0.680 18.129 19.108 1.00 8.29 1607 LEU A N 1
ATOM 723 C CA . LEU A 1 96 ? -0.370 18.844 20.328 1.00 9.59 1607 LEU A CA 1
ATOM 724 C C . LEU A 1 96 ? -0.427 17.869 21.493 1.00 7.10 1607 LEU A C 1
ATOM 725 O O . LEU A 1 96 ? -1.480 17.270 21.730 1.00 7.06 1607 LEU A O 1
ATOM 730 N N . PRO A 1 97 ? 0.672 17.646 22.200 1.00 7.89 1608 PRO A N 1
ATOM 731 C CA . PRO A 1 97 ? 0.663 16.731 23.346 1.00 10.06 1608 PRO A CA 1
ATOM 732 C C . PRO A 1 97 ? -0.187 17.267 24.493 1.00 10.08 1608 PRO A C 1
ATOM 733 O O . PRO A 1 97 ? -0.456 18.462 24.607 1.00 5.37 1608 PRO A O 1
ATOM 737 N N . ASN A 1 98 ? -0.616 16.349 25.347 1.00 7.45 1609 ASN A N 1
ATOM 738 C CA . ASN A 1 98 ? -1.068 16.713 26.680 1.00 8.00 1609 ASN A CA 1
ATOM 739 C C . ASN A 1 98 ? 0.007 17.566 27.366 1.00 8.35 1609 ASN A C 1
ATOM 740 O O . ASN A 1 98 ? 1.163 17.128 27.462 1.00 5.64 1609 ASN A O 1
ATOM 745 N N . PRO A 1 99 ? -0.322 18.772 27.841 1.00 8.42 1610 PRO A N 1
ATOM 746 C CA . PRO A 1 99 ? 0.717 19.629 28.433 1.00 7.73 1610 PRO A CA 1
ATOM 747 C C . PRO A 1 99 ? 1.366 19.009 29.646 1.00 6.07 1610 PRO A C 1
ATOM 748 O O . PRO A 1 99 ? 2.530 19.312 29.936 1.00 8.32 1610 PRO A O 1
ATOM 752 N N . ALA A 1 100 ? 0.643 18.145 30.362 1.00 5.35 1611 ALA A N 1
ATOM 753 C CA . ALA A 1 100 ? 1.237 17.458 31.499 1.00 6.04 1611 ALA A CA 1
ATOM 754 C C . ALA A 1 100 ? 2.488 16.682 31.104 1.00 9.81 1611 ALA A C 1
ATOM 755 O O . ALA A 1 100 ? 3.422 16.573 31.907 1.00 6.96 1611 ALA A O 1
ATOM 757 N N . ASP A 1 101 ? 2.544 16.164 29.866 1.00 7.16 1612 ASP A N 1
ATOM 758 C CA . ASP A 1 101 ? 3.714 15.410 29.414 1.00 3.93 1612 ASP A CA 1
ATOM 759 C C . ASP A 1 101 ? 4.990 16.228 29.483 1.00 9.10 1612 ASP A C 1
ATOM 760 O O . ASP A 1 101 ? 6.085 15.661 29.575 1.00 6.68 1612 ASP A O 1
ATOM 765 N N . ALA A 1 102 ? 4.881 17.548 29.413 1.00 6.17 1613 ALA A N 1
ATOM 766 C CA . ALA A 1 102 ? 6.046 18.420 29.397 1.00 7.34 1613 ALA A CA 1
ATOM 767 C C . ALA A 1 102 ? 6.532 18.802 30.788 1.00 6.87 1613 ALA A C 1
ATOM 768 O O . ALA A 1 102 ? 7.452 19.620 30.912 1.00 8.28 1613 ALA A O 1
ATOM 770 N N . ILE A 1 103 ? 5.933 18.258 31.842 1.00 4.75 1614 ILE A N 1
ATOM 771 C CA . ILE A 1 103 ? 6.372 18.537 33.197 1.00 6.03 1614 ILE A CA 1
ATOM 772 C C . ILE A 1 103 ? 7.007 17.274 33.744 1.00 8.19 1614 ILE A C 1
ATOM 773 O O . ILE A 1 103 ? 6.365 16.217 33.794 1.00 12.15 1614 ILE A O 1
ATOM 778 N N . LYS A 1 104 ? 8.255 17.398 34.189 1.00 7.24 1615 LYS A N 1
ATOM 779 C CA . LYS A 1 104 ? 9.044 16.244 34.581 1.00 10.63 1615 LYS A CA 1
ATOM 780 C C . LYS A 1 104 ? 8.711 15.760 35.988 1.00 7.90 1615 LYS A C 1
ATOM 781 O O . LYS A 1 104 ? 8.804 14.561 36.262 1.00 13.18 1615 LYS A O 1
ATOM 784 N N . ASN A 1 105 ? 8.328 16.661 36.891 1.00 7.90 1616 ASN A N 1
ATOM 785 C CA . ASN A 1 105 ? 8.144 16.284 38.285 1.00 5.41 1616 ASN A CA 1
ATOM 786 C C . ASN A 1 105 ? 6.711 16.486 38.773 1.00 7.74 1616 ASN A C 1
ATOM 787 O O . ASN A 1 105 ? 6.502 17.044 39.855 1.00 6.81 1616 ASN A O 1
ATOM 792 N N . LYS A 1 106 ? 5.721 16.018 37.998 1.00 7.91 1617 LYS A N 1
ATOM 793 C CA . LYS A 1 106 ? 4.330 16.140 38.423 1.00 5.50 1617 LYS A CA 1
ATOM 794 C C . LYS A 1 106 ? 4.096 15.492 39.777 1.00 8.16 1617 LYS A C 1
ATOM 795 O O . LYS A 1 106 ? 3.244 15.944 40.535 1.00 5.99 1617 LYS A O 1
ATOM 801 N N . ASP A 1 107 ? 4.834 14.436 40.090 1.00 8.12 1618 ASP A N 1
ATOM 802 C CA . ASP A 1 107 ? 4.680 13.781 41.387 1.00 13.37 1618 ASP A CA 1
ATOM 803 C C . ASP A 1 107 ? 5.113 14.669 42.541 1.00 13.18 1618 ASP A C 1
ATOM 804 O O . ASP A 1 107 ? 4.739 14.395 43.681 1.00 12.09 1618 ASP A O 1
ATOM 809 N N . GLN A 1 108 ? 5.880 15.721 42.286 1.00 6.41 1619 GLN A N 1
ATOM 810 C CA . GLN A 1 108 ? 6.282 16.587 43.390 1.00 9.65 1619 GLN A CA 1
ATOM 811 C C . GLN A 1 108 ? 5.319 17.740 43.624 1.00 11.74 1619 GLN A C 1
ATOM 812 O O . GLN A 1 108 ? 5.464 18.459 44.620 1.00 6.93 1619 GLN A O 1
ATOM 818 N N . MET A 1 109 ? 4.328 17.907 42.760 1.00 7.76 1620 MET A N 1
ATOM 819 C CA . MET A 1 109 ? 3.314 18.935 42.904 1.00 4.96 1620 MET A CA 1
ATOM 820 C C . MET A 1 109 ? 2.208 18.484 43.848 1.00 6.71 1620 MET A C 1
ATOM 821 O O . MET A 1 109 ? 2.028 17.290 44.095 1.00 8.19 1620 MET A O 1
ATOM 826 N N . PRO A 1 110 ? 1.449 19.422 44.400 1.00 7.48 1621 PRO A N 1
ATOM 827 C CA . PRO A 1 110 ? 0.342 19.020 45.267 1.00 8.39 1621 PRO A CA 1
ATOM 828 C C . PRO A 1 110 ? -0.592 18.085 44.527 1.00 10.46 1621 PRO A C 1
ATOM 829 O O . PRO A 1 110 ? -0.794 18.203 43.310 1.00 10.57 1621 PRO A O 1
ATOM 833 N N . ASP A 1 111 ? -1.124 17.113 45.265 1.00 9.54 1622 ASP A N 1
ATOM 834 C CA A ASP A 1 111 ? -2.145 16.237 44.710 0.41 14.76 1622 ASP A CA 1
ATOM 835 C CA B ASP A 1 111 ? -2.151 16.237 44.719 0.59 14.78 1622 ASP A CA 1
ATOM 836 C C . ASP A 1 111 ? -3.289 17.068 44.138 1.00 11.94 1622 ASP A C 1
ATOM 837 O O . ASP A 1 111 ? -3.792 17.993 44.783 1.00 9.19 1622 ASP A O 1
ATOM 846 N N . GLY A 1 112 ? -3.689 16.747 42.918 1.00 10.53 1623 GLY A N 1
ATOM 847 C CA . GLY A 1 112 ? -4.744 17.482 42.266 1.00 12.27 1623 GLY A CA 1
ATOM 848 C C . GLY A 1 112 ? -4.262 18.562 41.334 1.00 9.94 1623 GLY A C 1
ATOM 849 O O . GLY A 1 112 ? -5.090 19.227 40.705 1.00 9.98 1623 GLY A O 1
ATOM 850 N N . THR A 1 113 ? -2.953 18.784 41.252 1.00 6.53 1624 THR A N 1
ATOM 851 C CA . THR A 1 113 ? -2.439 19.775 40.324 1.00 4.50 1624 THR A CA 1
ATOM 852 C C . THR A 1 113 ? -2.744 19.327 38.907 1.00 5.72 1624 THR A C 1
ATOM 853 O O . THR A 1 113 ? -2.681 18.135 38.596 1.00 7.41 1624 THR A O 1
ATOM 857 N N . THR A 1 114 ? -3.119 20.288 38.064 1.00 6.19 1625 THR A N 1
ATOM 858 C CA . THR A 1 114 ? -3.458 20.043 36.673 1.00 5.84 1625 THR A CA 1
ATOM 859 C C . THR A 1 114 ? -2.660 20.976 35.777 1.00 4.52 1625 THR A C 1
ATOM 860 O O . THR A 1 114 ? -1.952 21.880 36.231 1.00 5.22 1625 THR A O 1
ATOM 864 N N . TYR A 1 115 ? -2.782 20.745 34.474 1.00 3.57 1626 TYR A N 1
ATOM 865 C CA . TYR A 1 115 ? -1.869 21.344 33.520 1.00 6.35 1626 TYR A CA 1
ATOM 866 C C . TYR A 1 115 ? -2.634 21.795 32.292 1.00 5.63 1626 TYR A C 1
ATOM 867 O O . TYR A 1 115 ? -3.473 21.063 31.765 1.00 6.16 1626 TYR A O 1
ATOM 876 N N . THR A 1 116 ? -2.332 22.995 31.834 1.00 7.95 1627 THR A N 1
ATOM 877 C CA . THR A 1 116 ? -2.848 23.435 30.550 1.00 7.72 1627 THR A CA 1
ATOM 878 C C . THR A 1 116 ? -1.713 24.008 29.727 1.00 6.90 1627 THR A C 1
ATOM 879 O O . THR A 1 116 ? -0.616 24.234 30.224 1.00 7.10 1627 THR A O 1
ATOM 883 N N . TRP A 1 117 ? -1.983 24.237 28.443 1.00 6.80 1628 TRP A N 1
ATOM 884 C CA . TRP A 1 117 ? -1.105 25.045 27.601 1.00 5.11 1628 TRP A CA 1
ATOM 885 C C . TRP A 1 117 ? -1.533 26.493 27.747 1.00 9.22 1628 TRP A C 1
ATOM 886 O O . TRP A 1 117 ? -2.633 26.864 27.321 1.00 7.88 1628 TRP A O 1
ATOM 897 N N . LYS A 1 118 ? -0.673 27.290 28.380 1.00 9.77 1629 LYS A N 1
ATOM 898 C CA . LYS A 1 118 ? -0.833 28.736 28.374 1.00 10.29 1629 LYS A CA 1
ATOM 899 C C . LYS A 1 118 ? -0.474 29.297 27.009 1.00 10.81 1629 LYS A C 1
ATOM 900 O O . LYS A 1 118 ? -1.154 30.182 26.492 1.00 12.78 1629 LYS A O 1
ATOM 906 N N . GLN A 1 119 ? 0.596 28.790 26.417 1.00 10.79 1630 GLN A N 1
ATOM 907 C CA . GLN A 1 119 ? 0.961 29.131 25.050 1.00 10.43 1630 GLN A CA 1
ATOM 908 C C . GLN A 1 119 ? 1.355 27.834 24.376 1.00 9.85 1630 GLN A C 1
ATOM 909 O O . GLN A 1 119 ? 2.392 27.264 24.710 1.00 6.62 1630 GLN A O 1
ATOM 915 N N . GLU A 1 120 ? 0.527 27.366 23.455 1.00 13.32 1631 GLU A N 1
ATOM 916 C CA . GLU A 1 120 ? 0.822 26.123 22.774 1.00 8.65 1631 GLU A CA 1
ATOM 917 C C . GLU A 1 120 ? 2.055 26.267 21.886 1.00 7.85 1631 GLU A C 1
ATOM 918 O O . GLU A 1 120 ? 2.242 27.301 21.235 1.00 9.33 1631 GLU A O 1
ATOM 924 N N . PRO A 1 121 ? 2.878 25.231 21.799 1.00 6.18 1632 PRO A N 1
ATOM 925 C CA . PRO A 1 121 ? 3.900 25.198 20.759 1.00 11.34 1632 PRO A CA 1
ATOM 926 C C . PRO A 1 121 ? 3.226 25.076 19.404 1.00 6.83 1632 PRO A C 1
ATOM 927 O O . PRO A 1 121 ? 2.136 24.518 19.278 1.00 7.25 1632 PRO A O 1
ATOM 931 N N . ASP A 1 122 ? 3.860 25.632 18.383 1.00 7.61 1633 ASP A N 1
ATOM 932 C CA . ASP A 1 122 ? 3.279 25.569 17.045 1.00 8.20 1633 ASP A CA 1
ATOM 933 C C . ASP A 1 122 ? 3.653 24.241 16.378 1.00 7.66 1633 ASP A C 1
ATOM 934 O O . ASP A 1 122 ? 4.683 24.099 15.713 1.00 12.54 1633 ASP A O 1
ATOM 939 N N . VAL A 1 123 ? 2.762 23.256 16.500 1.00 6.94 1634 VAL A N 1
ATOM 940 C CA . VAL A 1 123 ? 3.087 21.912 16.041 1.00 5.49 1634 VAL A CA 1
ATOM 941 C C . VAL A 1 123 ? 2.801 21.704 14.561 1.00 6.58 1634 VAL A C 1
ATOM 942 O O . VAL A 1 123 ? 3.057 20.613 14.039 1.00 10.18 1634 VAL A O 1
ATOM 946 N N A SER A 1 124 ? 2.265 22.703 13.869 0.51 11.70 1635 SER A N 1
ATOM 947 N N B SER A 1 124 ? 2.275 22.722 13.875 0.49 11.69 1635 SER A N 1
ATOM 948 C CA A SER A 1 124 ? 2.061 22.550 12.435 0.51 11.92 1635 SER A CA 1
ATOM 949 C CA B SER A 1 124 ? 2.056 22.649 12.434 0.49 11.90 1635 SER A CA 1
ATOM 950 C C A SER A 1 124 ? 3.351 22.725 11.646 0.51 12.75 1635 SER A C 1
ATOM 951 C C B SER A 1 124 ? 3.365 22.668 11.663 0.49 12.74 1635 SER A C 1
ATOM 952 O O A SER A 1 124 ? 3.356 22.506 10.430 0.51 7.71 1635 SER A O 1
ATOM 953 O O B SER A 1 124 ? 3.392 22.309 10.480 0.49 7.69 1635 SER A O 1
ATOM 958 N N . THR A 1 125 ? 4.444 23.080 12.318 1.00 9.39 1636 THR A N 1
ATOM 959 C CA . THR A 1 125 ? 5.731 23.289 11.706 1.00 14.74 1636 THR A CA 1
ATOM 960 C C . THR A 1 125 ? 6.733 22.314 12.315 1.00 11.81 1636 THR A C 1
ATOM 961 O O . THR A 1 125 ? 6.883 22.301 13.546 1.00 9.48 1636 THR A O 1
ATOM 965 N N . PRO A 1 126 ? 7.445 21.496 11.543 1.00 12.79 1637 PRO A N 1
ATOM 966 C CA . PRO A 1 126 ? 8.495 20.671 12.146 1.00 7.32 1637 PRO A CA 1
ATOM 967 C C . PRO A 1 126 ? 9.578 21.549 12.754 1.00 9.60 1637 PRO A C 1
ATOM 968 O O . PRO A 1 126 ? 9.733 22.719 12.404 1.00 7.87 1637 PRO A O 1
ATOM 972 N N . GLY A 1 127 ? 10.329 20.967 13.670 1.00 9.96 1638 GLY A N 1
ATOM 973 C CA . GLY A 1 127 ? 11.426 21.677 14.307 1.00 9.88 1638 GLY A CA 1
ATOM 974 C C . GLY A 1 127 ? 11.201 21.858 15.796 1.00 9.65 1638 GLY A C 1
ATOM 975 O O . GLY A 1 127 ? 10.315 21.256 16.412 1.00 7.72 1638 GLY A O 1
ATOM 976 N N . ASP A 1 128 ? 12.049 22.680 16.385 1.00 6.11 1639 ASP A N 1
ATOM 977 C CA . ASP A 1 128 ? 12.004 22.896 17.819 1.00 5.08 1639 ASP A CA 1
ATOM 978 C C . ASP A 1 128 ? 11.142 24.099 18.136 1.00 7.51 1639 ASP A C 1
ATOM 979 O O . ASP A 1 128 ? 11.311 25.171 17.549 1.00 14.43 1639 ASP A O 1
ATOM 984 N N . HIS A 1 129 ? 10.251 23.933 19.095 1.00 7.71 1640 HIS A N 1
ATOM 985 C CA . HIS A 1 129 ? 9.334 24.982 19.488 1.00 5.34 1640 HIS A CA 1
ATOM 986 C C . HIS A 1 129 ? 9.327 25.048 21.001 1.00 9.15 1640 HIS A C 1
ATOM 987 O O . HIS A 1 129 ? 9.648 24.068 21.685 1.00 10.05 1640 HIS A O 1
ATOM 994 N N . THR A 1 130 ? 9.006 26.216 21.516 1.00 7.54 1641 THR A N 1
ATOM 995 C CA . THR A 1 130 ? 8.744 26.346 22.933 1.00 7.38 1641 THR A CA 1
ATOM 996 C C . THR A 1 130 ? 7.258 26.593 23.135 1.00 12.84 1641 THR A C 1
ATOM 997 O O . THR A 1 130 ? 6.576 27.157 22.285 1.00 9.76 1641 THR A O 1
ATOM 1001 N N . GLY A 1 131 ? 6.754 26.099 24.252 1.00 6.78 1642 GLY A N 1
ATOM 1002 C CA . GLY A 1 131 ? 5.434 26.447 24.707 1.00 7.79 1642 GLY A CA 1
ATOM 1003 C C . GLY A 1 131 ? 5.527 26.776 26.184 1.00 4.38 1642 GLY A C 1
ATOM 1004 O O . GLY A 1 131 ? 6.577 26.589 26.818 1.00 9.23 1642 GLY A O 1
ATOM 1005 N N . VAL A 1 132 ? 4.424 27.280 26.714 1.00 5.90 1643 VAL A N 1
ATOM 1006 C CA . VAL A 1 132 ? 4.306 27.560 28.139 1.00 7.42 1643 VAL A CA 1
ATOM 1007 C C . VAL A 1 132 ? 3.203 26.683 28.692 1.00 6.97 1643 VAL A C 1
ATOM 1008 O O . VAL A 1 132 ? 2.057 26.760 28.240 1.00 8.40 1643 VAL A O 1
ATOM 1012 N N . VAL A 1 133 ? 3.546 25.856 29.673 1.00 7.52 1644 VAL A N 1
ATOM 1013 C CA . VAL A 1 133 ? 2.554 25.078 30.398 1.00 6.12 1644 VAL A CA 1
ATOM 1014 C C . VAL A 1 133 ? 2.161 25.882 31.625 1.00 6.48 1644 VAL A C 1
ATOM 1015 O O . VAL A 1 133 ? 3.029 26.407 32.333 1.00 6.91 1644 VAL A O 1
ATOM 1019 N N . GLU A 1 134 ? 0.864 25.982 31.882 1.00 7.74 1645 GLU A N 1
ATOM 1020 C CA . GLU A 1 134 ? 0.390 26.542 33.134 1.00 9.30 1645 GLU A CA 1
ATOM 1021 C C . GLU A 1 134 ? 0.112 25.390 34.090 1.00 6.89 1645 GLU A C 1
ATOM 1022 O O . GLU A 1 134 ? -0.638 24.459 33.764 1.00 6.82 1645 GLU A O 1
ATOM 1028 N N . VAL A 1 135 ? 0.720 25.464 35.268 1.00 4.84 1646 VAL A N 1
ATOM 1029 C CA . VAL A 1 135 ? 0.550 24.491 36.327 1.00 6.82 1646 VAL A CA 1
ATOM 1030 C C . VAL A 1 135 ? -0.484 25.033 37.304 1.00 4.69 1646 VAL A C 1
ATOM 1031 O O . VAL A 1 135 ? -0.320 26.131 37.838 1.00 8.16 1646 VAL A O 1
ATOM 1035 N N . HIS A 1 136 ? -1.578 24.314 37.480 1.00 4.07 1647 HIS A N 1
ATOM 1036 C CA . HIS A 1 136 ? -2.719 24.823 38.229 1.00 8.77 1647 HIS A CA 1
ATOM 1037 C C . HIS A 1 136 ? -2.757 24.116 39.575 1.00 7.32 1647 HIS A C 1
ATOM 1038 O O . HIS A 1 136 ? -3.149 22.951 39.651 1.00 9.86 1647 HIS A O 1
ATOM 1045 N N . PHE A 1 137 ? -2.363 24.835 40.651 1.00 6.17 1648 PHE A N 1
ATOM 1046 C CA . PHE A 1 137 ? -2.366 24.217 41.961 1.00 5.79 1648 PHE A CA 1
ATOM 1047 C C . PHE A 1 137 ? -3.774 24.202 42.557 1.00 7.56 1648 PHE A C 1
ATOM 1048 O O . PHE A 1 137 ? -4.591 25.069 42.248 1.00 9.76 1648 PHE A O 1
ATOM 1056 N N . PRO A 1 138 ? -4.080 23.207 43.392 1.00 7.95 1649 PRO A N 1
ATOM 1057 C CA . PRO A 1 138 ? -5.416 23.146 44.015 1.00 11.71 1649 PRO A CA 1
ATOM 1058 C C . PRO A 1 138 ? -5.808 24.417 44.737 1.00 11.68 1649 PRO A C 1
ATOM 1059 O O . PRO A 1 138 ? -6.980 24.822 44.686 1.00 9.97 1649 PRO A O 1
ATOM 1063 N N . ASP A 1 139 ? -4.848 25.079 45.381 1.00 11.29 1650 ASP A N 1
ATOM 1064 C CA . ASP A 1 139 ? -5.160 26.301 46.118 1.00 10.27 1650 ASP A CA 1
ATOM 1065 C C . ASP A 1 139 ? -5.426 27.495 45.231 1.00 13.37 1650 ASP A C 1
ATOM 1066 O O . ASP A 1 139 ? -5.590 28.597 45.763 1.00 13.57 1650 ASP A O 1
ATOM 1071 N N . GLY A 1 140 ? -5.426 27.344 43.907 1.00 8.04 1651 GLY A N 1
ATOM 1072 C CA . GLY A 1 140 ? -5.729 28.454 43.037 1.00 11.55 1651 GLY A CA 1
ATOM 1073 C C . GLY A 1 140 ? -4.532 29.233 42.543 1.00 15.95 1651 GLY A C 1
ATOM 1074 O O . GLY A 1 140 ? -4.699 30.143 41.726 1.00 12.01 1651 GLY A O 1
ATOM 1075 N N . THR A 1 141 ? -3.336 28.928 43.019 1.00 9.62 1652 THR A N 1
ATOM 1076 C CA . THR A 1 141 ? -2.153 29.534 42.439 1.00 9.21 1652 THR A CA 1
ATOM 1077 C C . THR A 1 141 ? -1.757 28.773 41.183 1.00 4.53 1652 THR A C 1
ATOM 1078 O O . THR A 1 141 ? -2.164 27.629 40.954 1.00 7.63 1652 THR A O 1
ATOM 1082 N N . THR A 1 142 ? -0.989 29.438 40.344 1.00 12.66 1653 THR A N 1
ATOM 1083 C CA . THR A 1 142 ? -0.559 28.854 39.087 1.00 9.66 1653 THR A CA 1
ATOM 1084 C C . THR A 1 142 ? 0.918 29.149 38.890 1.00 14.94 1653 THR A C 1
ATOM 1085 O O . THR A 1 142 ? 1.480 30.064 39.496 1.00 13.07 1653 THR A O 1
ATOM 1089 N N . TYR A 1 143 ? 1.539 28.368 38.013 1.00 9.18 1654 TYR A N 1
ATOM 1090 C CA . TYR A 1 143 ? 2.958 28.494 37.736 1.00 7.56 1654 TYR A CA 1
ATOM 1091 C C . TYR A 1 143 ? 3.127 28.267 36.249 1.00 10.78 1654 TYR A C 1
ATOM 1092 O O . TYR A 1 143 ? 2.562 27.310 35.717 1.00 9.55 1654 TYR A O 1
ATOM 1101 N N . GLU A 1 144 ? 3.902 29.117 35.586 1.00 11.56 1655 GLU A N 1
ATOM 1102 C CA . GLU A 1 144 ? 4.128 28.979 34.151 1.00 5.99 1655 GLU A CA 1
ATOM 1103 C C . GLU A 1 144 ? 5.501 28.375 33.933 1.00 7.96 1655 GLU A C 1
ATOM 1104 O O . GLU A 1 144 ? 6.481 28.775 34.581 1.00 9.97 1655 GLU A O 1
ATOM 1110 N N . VAL A 1 145 ? 5.572 27.414 33.027 1.00 6.95 1656 VAL A N 1
ATOM 1111 C CA . VAL A 1 145 ? 6.807 26.692 32.773 1.00 7.51 1656 VAL A CA 1
ATOM 1112 C C . VAL A 1 145 ? 7.036 26.721 31.282 1.00 8.62 1656 VAL A C 1
ATOM 1113 O O . VAL A 1 145 ? 6.178 26.265 30.515 1.00 8.07 1656 VAL A O 1
ATOM 1117 N N . THR A 1 146 ? 8.179 27.247 30.871 1.00 7.87 1657 THR A N 1
ATOM 1118 C CA . THR A 1 146 ? 8.536 27.212 29.464 1.00 4.79 1657 THR A CA 1
ATOM 1119 C C . THR A 1 146 ? 9.107 25.838 29.161 1.00 7.02 1657 THR A C 1
ATOM 1120 O O . THR A 1 146 ? 10.000 25.361 29.866 1.00 8.21 1657 THR A O 1
ATOM 1124 N N . VAL A 1 147 ? 8.576 25.183 28.137 1.00 6.52 1658 VAL A N 1
ATOM 1125 C CA . VAL A 1 147 ? 9.015 23.838 27.800 1.00 7.93 1658 VAL A CA 1
ATOM 1126 C C . VAL A 1 147 ? 9.367 23.778 26.328 1.00 7.92 1658 VAL A C 1
ATOM 1127 O O . VAL A 1 147 ? 8.851 24.554 25.514 1.00 8.82 1658 VAL A O 1
ATOM 1131 N N . ASP A 1 148 ? 10.229 22.814 25.999 1.00 5.02 1659 ASP A N 1
ATOM 1132 C CA . ASP A 1 148 ? 10.704 22.566 24.645 1.00 7.18 1659 ASP A CA 1
ATOM 1133 C C . ASP A 1 148 ? 9.934 21.410 24.034 1.00 6.46 1659 ASP A C 1
ATOM 1134 O O . ASP A 1 148 ? 9.792 20.355 24.653 1.00 5.95 1659 ASP A O 1
ATOM 1139 N N . VAL A 1 149 ? 9.441 21.613 22.822 1.00 5.84 1660 VAL A N 1
ATOM 1140 C CA . VAL A 1 149 ? 8.699 20.590 22.108 1.00 5.82 1660 VAL A CA 1
ATOM 1141 C C . VAL A 1 149 ? 9.334 20.451 20.739 1.00 3.48 1660 VAL A C 1
ATOM 1142 O O . VAL A 1 149 ? 9.400 21.422 19.979 1.00 9.79 1660 VAL A O 1
ATOM 1146 N N . HIS A 1 150 ? 9.827 19.262 20.438 1.00 6.39 1661 HIS A N 1
ATOM 1147 C CA . HIS A 1 150 ? 10.331 18.985 19.108 1.00 5.82 1661 HIS A CA 1
ATOM 1148 C C . HIS A 1 150 ? 9.212 18.385 18.283 1.00 8.63 1661 HIS A C 1
ATOM 1149 O O . HIS A 1 150 ? 8.521 17.464 18.732 1.00 7.16 1661 HIS A O 1
ATOM 1156 N N . VAL A 1 151 ? 9.059 18.876 17.070 1.00 7.20 1662 VAL A N 1
ATOM 1157 C CA . VAL A 1 151 ? 8.024 18.397 16.170 1.00 7.77 1662 VAL A CA 1
ATOM 1158 C C . VAL A 1 151 ? 8.690 17.668 15.021 1.00 6.12 1662 VAL A C 1
ATOM 1159 O O . VAL A 1 151 ? 9.429 18.280 14.238 1.00 8.03 1662 VAL A O 1
ATOM 1163 N N . ASP A 1 152 ? 8.401 16.379 14.895 1.00 6.54 1663 ASP A N 1
ATOM 1164 C CA . ASP A 1 152 ? 8.916 15.584 13.791 1.00 10.73 1663 ASP A CA 1
ATOM 1165 C C . ASP A 1 152 ? 8.085 15.844 12.549 1.00 14.29 1663 ASP A C 1
ATOM 1166 O O . ASP A 1 152 ? 6.852 15.848 12.609 1.00 15.39 1663 ASP A O 1
ATOM 1171 N N . ALA A 1 153 ? 8.759 16.077 11.429 1.00 12.83 1664 ALA A N 1
ATOM 1172 C CA . ALA A 1 153 ? 8.047 16.180 10.167 1.00 11.60 1664 ALA A CA 1
ATOM 1173 C C . ALA A 1 153 ? 7.328 14.876 9.872 1.00 18.35 1664 ALA A C 1
ATOM 1174 O O . ALA A 1 153 ? 7.837 13.786 10.159 1.00 21.53 1664 ALA A O 1
ATOM 1176 N N . VAL A 1 154 ? 6.127 14.995 9.314 1.00 16.18 1665 VAL A N 1
ATOM 1177 C CA . VAL A 1 154 ? 5.360 13.829 8.897 1.00 19.55 1665 VAL A CA 1
ATOM 1178 C C . VAL A 1 154 ? 5.077 13.948 7.411 1.00 28.63 1665 VAL A C 1
ATOM 1179 O O . VAL A 1 154 ? 4.664 15.003 6.922 1.00 23.31 1665 VAL A O 1
#

Solvent-accessible surface area: 8343 Å² total; per-residue (Å²): 131,81,24,26,23,94,149,49,105,10,81,48,73,96,8,115,10,62,80,20,125,52,20,86,15,15,70,0,1,130,17,78,108,88,11,30,140,52,14,121,43,68,19,63,70,84,114,76,2,34,113,32,1,107,56,22,26,85,32,94,4,42,0,14,0,31,4,83,77,56,24,124,41,70,20,86,7,42,0,36,8,31,28,6,92,36,64,120,26,84,14,69,50,49,134,70,20,91,20,18,71,0,0,71,9,80,129,82,8,30,141,60,18,78,32,60,35,112,86,102,4,82,17,82,63,56,26,116,33,74,0,27,0,29,0,50,16,80,102,62,64,67,80,95,13,94,2,68,0,70,1,59,76,143

InterPro domains:
  IPR005877 YSIRK Gram-positive signal peptide [PF04650] (17-41)
  IPR005877 YSIRK Gram-positive signal peptide [TIGR01168] (12-47)
  IPR012706 Rib/alpha/Esp surface antigen repeat [TIGR02331] (1205-1282)
  IPR012706 Rib/alpha/Esp surface antigen repeat [TIGR02331] (1286-1363)
  IPR012706 Rib/alpha/Esp surface antigen repeat [TIGR02331] (1367-1444)
  IPR012706 Rib/alpha/Esp surface antigen repeat [TIGR02331] (1448-1523)
  IPR012706 Rib/alpha/Esp surface antigen repeat [TIGR02331] (1527-1591)
  IPR012706 Rib/alpha/Esp surface antigen repeat [TIGR02331] (1600-1668)
  IPR013783 Immunoglobulin-like fold [G3DSA:2.60.40.10] (894-987)
  IPR019931 LPXTG cell wall anchor motif [PF00746] (1719-1752)
  IPR019931 LPXTG cell wall anchor motif [PS50847] (1725-1763)
  IPR044055 Long Rib domain [PF18957] (893-985)
  IPR046776 Putative pectate lyase-like adhesive domain [PF20585] (189-336)
  IPR059115 Rib domain [PF08428] (1193-1267)
  IPR059115 Rib domain [PF08428] (1274-1348)
  IPR059115 Rib domain [PF08428] (1355-1429)
  IPR059115 Rib domain [PF08428] (1436-1510)
  IPR059115 Rib domain [PF08428] (1515-1591)
  IPR059115 Rib domain [PF08428] (1595-1663)

Organism: Limosilactobacillus reuteri (NCBI:txid1598)

Nearest PDB structures (foldseek):
  6s5y-assembly6_F  TM=4.829E-01  e=4.325E-15  Streptococcus agalactiae
  8yk7-assembly1_A  TM=9.637E-01  e=4.047E-08  Limosilactobacillus reuteri
  6sx1-assembly1_A  TM=9.571E-01  e=7.810E-08  Lactobacillus acidophilus NCFM
  6s5z-assembly2_B  TM=9.551E-01  e=1.682E-07  Streptococcus pyogenes
  6s5x-assembly1_A  TM=9.385E-01  e=2.468E-07  Streptococcus agalactiae